Protein AF-A0A6G1C2A3-F1 (afdb_monomer)

InterPro domains:
  IPR027786 Nse4/EID family [PTHR16140] (6-161)

Foldseek 3Di:
DDDDDDDDDPDPDPPDVVVVVVVVVVVVLVVVLVVLVVVLVCLLVPPDDPDPDDDDDDDDPDDDPPDPVLCVDPPNPPVVVSVVSVVVSVVSDPPPVVVVVVVVVVVVVVVVVVVVVVVVVVVPQDPVNVVVVQLVVFWDDDDDPDPDTDGDVVVVCVVPPD

Structure (mmCIF, N/CA/C/O backbone):
data_AF-A0A6G1C2A3-F1
#
_entry.id   AF-A0A6G1C2A3-F1
#
loop_
_atom_site.group_PDB
_atom_site.id
_atom_site.type_symbol
_atom_site.label_atom_id
_atom_site.label_alt_id
_atom_site.label_comp_id
_atom_site.label_asym_id
_atom_site.label_entity_id
_atom_site.label_seq_id
_atom_site.pdbx_PDB_ins_code
_atom_site.Cartn_x
_atom_site.Cartn_y
_atom_site.Cartn_z
_atom_site.occupancy
_atom_site.B_iso_or_equiv
_atom_site.auth_seq_id
_atom_site.auth_comp_id
_atom_site.auth_asym_id
_atom_site.auth_atom_id
_atom_site.pdbx_PDB_model_num
ATOM 1 N N . MET A 1 1 ? 50.850 -36.718 -5.611 1.00 41.66 1 MET A N 1
ATOM 2 C CA . MET A 1 1 ? 50.172 -36.115 -4.447 1.00 41.66 1 MET A CA 1
ATOM 3 C C . MET A 1 1 ? 48.831 -35.595 -4.921 1.00 41.66 1 MET A C 1
ATOM 5 O O . MET A 1 1 ? 48.808 -34.709 -5.762 1.00 41.66 1 MET A O 1
ATOM 9 N N . ALA A 1 2 ? 47.754 -36.227 -4.465 1.00 38.22 2 ALA A N 1
ATOM 10 C CA . ALA A 1 2 ? 46.378 -35.817 -4.708 1.00 38.22 2 ALA A CA 1
ATOM 11 C C . ALA A 1 2 ? 45.884 -35.031 -3.486 1.00 38.22 2 ALA A C 1
ATOM 13 O O . ALA A 1 2 ? 46.186 -35.424 -2.361 1.00 38.22 2 ALA A O 1
ATOM 14 N N . ALA A 1 3 ? 45.133 -33.957 -3.708 1.00 41.34 3 ALA A N 1
ATOM 15 C CA . ALA A 1 3 ? 44.298 -33.337 -2.688 1.00 41.34 3 ALA A CA 1
ATOM 16 C C . ALA A 1 3 ? 42.921 -33.111 -3.316 1.00 41.34 3 ALA A C 1
ATOM 18 O O . ALA A 1 3 ? 42.775 -32.367 -4.286 1.00 41.34 3 ALA A O 1
ATOM 19 N N . THR A 1 4 ? 41.957 -33.869 -2.812 1.00 42.28 4 THR A N 1
ATOM 20 C CA . THR A 1 4 ? 40.556 -33.907 -3.212 1.00 42.28 4 THR A CA 1
ATOM 21 C C . THR A 1 4 ? 39.809 -32.702 -2.653 1.00 42.28 4 THR A C 1
ATOM 23 O O . THR A 1 4 ? 39.964 -32.348 -1.486 1.00 42.28 4 THR A O 1
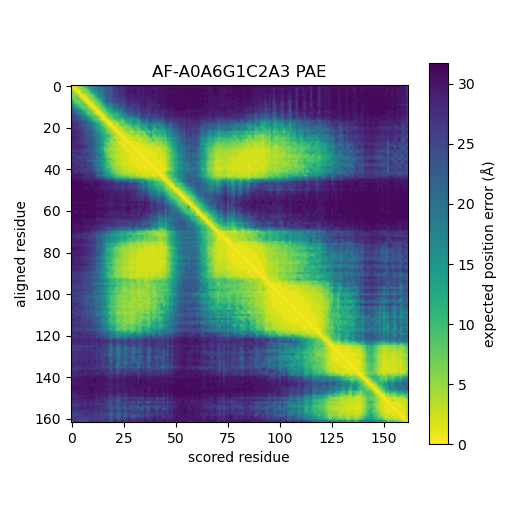ATOM 26 N N . ALA A 1 5 ? 38.992 -32.092 -3.506 1.00 45.31 5 ALA A N 1
ATOM 27 C CA . ALA A 1 5 ? 37.950 -31.158 -3.124 1.00 45.31 5 ALA A CA 1
ATOM 28 C C . ALA A 1 5 ? 36.746 -31.944 -2.593 1.00 45.31 5 ALA A C 1
ATOM 30 O O . ALA A 1 5 ? 36.272 -32.850 -3.274 1.00 45.31 5 ALA A O 1
ATOM 31 N N . GLU A 1 6 ? 36.233 -31.565 -1.426 1.00 38.00 6 GLU A N 1
ATOM 32 C CA . GLU A 1 6 ? 34.882 -31.920 -0.997 1.00 38.00 6 GLU A CA 1
ATOM 33 C C . GLU A 1 6 ? 34.180 -30.648 -0.521 1.00 38.00 6 GLU A C 1
ATOM 35 O O . GLU A 1 6 ? 34.480 -30.085 0.530 1.00 38.00 6 GLU A O 1
ATOM 40 N N . THR A 1 7 ? 33.253 -30.177 -1.348 1.00 44.06 7 THR A N 1
ATOM 41 C CA . THR A 1 7 ? 32.232 -29.197 -0.994 1.00 44.06 7 THR A CA 1
ATOM 42 C C . THR A 1 7 ? 30.908 -29.747 -1.493 1.00 44.06 7 THR A C 1
ATOM 44 O O . THR A 1 7 ? 30.589 -29.564 -2.660 1.00 44.06 7 THR A O 1
ATOM 47 N N . GLU A 1 8 ? 30.129 -30.404 -0.639 1.00 42.06 8 GLU A N 1
ATOM 48 C CA . GLU A 1 8 ? 28.675 -30.398 -0.800 1.00 42.06 8 GLU A CA 1
ATOM 49 C C . GLU A 1 8 ? 27.986 -30.810 0.500 1.00 42.06 8 GLU A C 1
ATOM 51 O O . GLU A 1 8 ? 28.065 -31.941 0.964 1.00 42.06 8 GLU A O 1
ATOM 56 N N . GLY A 1 9 ? 27.316 -29.836 1.101 1.00 35.44 9 GLY A N 1
ATOM 57 C CA . GLY A 1 9 ? 26.438 -30.002 2.247 1.00 35.44 9 GLY A CA 1
ATOM 58 C C . GLY A 1 9 ? 25.376 -28.917 2.180 1.00 35.44 9 GLY A C 1
ATOM 59 O O . GLY A 1 9 ? 25.264 -28.092 3.082 1.00 35.44 9 GLY A O 1
ATOM 60 N N . ARG A 1 10 ? 24.659 -28.848 1.053 1.00 42.72 10 ARG A N 1
ATOM 61 C CA . ARG A 1 10 ? 23.483 -27.992 0.902 1.00 42.72 10 ARG A CA 1
ATOM 62 C C . ARG A 1 10 ? 22.332 -28.678 1.631 1.00 42.72 10 ARG A C 1
ATOM 64 O O . ARG A 1 10 ? 21.649 -29.523 1.066 1.00 42.72 10 ARG A O 1
ATOM 71 N N . GLY A 1 11 ? 22.183 -28.351 2.912 1.00 43.03 11 GLY A N 1
ATOM 72 C CA . GLY A 1 11 ? 20.991 -28.689 3.677 1.00 43.03 11 GLY A CA 1
ATOM 73 C C . GLY A 1 11 ? 19.778 -28.036 3.023 1.00 43.03 11 GLY A C 1
ATOM 74 O O . GLY A 1 11 ? 19.684 -26.812 2.963 1.00 43.03 11 GLY A O 1
ATOM 75 N N . ASP A 1 12 ? 18.887 -28.866 2.496 1.00 52.75 12 ASP A N 1
ATOM 76 C CA . ASP A 1 12 ? 17.529 -28.490 2.131 1.00 52.75 12 ASP A CA 1
ATOM 77 C C . ASP A 1 12 ? 16.775 -28.262 3.451 1.00 52.75 12 ASP A C 1
ATOM 79 O O . ASP A 1 12 ? 16.334 -29.205 4.111 1.00 52.75 12 ASP A O 1
ATOM 83 N N . GLU A 1 13 ? 16.744 -27.015 3.925 1.00 54.22 13 GLU A N 1
ATOM 84 C CA . GLU A 1 13 ? 15.910 -26.649 5.067 1.00 54.22 13 GLU A CA 1
ATOM 85 C C . GLU A 1 13 ? 14.457 -26.523 4.573 1.00 54.22 13 GLU A C 1
ATOM 87 O O . GLU A 1 13 ? 14.187 -25.735 3.659 1.00 54.22 13 GLU A O 1
ATOM 92 N N . PRO A 1 14 ? 13.499 -27.287 5.128 1.00 50.56 14 PRO A N 1
ATOM 93 C CA . PRO A 1 14 ? 12.109 -27.187 4.718 1.00 50.56 14 PRO A CA 1
ATOM 94 C C . PRO A 1 14 ? 11.538 -25.838 5.167 1.00 50.56 14 PRO A C 1
ATOM 96 O O . PRO A 1 14 ? 11.314 -25.604 6.356 1.00 50.56 14 PRO A O 1
ATOM 99 N N . VAL A 1 15 ? 11.262 -24.958 4.199 1.00 58.72 15 VAL A N 1
ATOM 100 C CA . VAL A 1 15 ? 10.526 -23.705 4.415 1.00 58.72 15 VAL A CA 1
ATOM 101 C C . VAL A 1 15 ? 9.208 -24.036 5.117 1.00 58.72 15 VAL A C 1
ATOM 103 O O . VAL A 1 15 ? 8.350 -24.754 4.602 1.00 58.72 15 VAL A O 1
ATOM 106 N N . THR A 1 16 ? 9.091 -23.555 6.347 1.00 56.44 16 THR A N 1
ATOM 107 C CA . THR A 1 16 ? 8.104 -23.996 7.327 1.00 56.44 16 THR A CA 1
ATOM 108 C C . THR A 1 16 ? 6.696 -23.517 6.927 1.00 56.44 16 THR A C 1
ATOM 110 O O . THR A 1 16 ? 6.484 -22.310 6.793 1.00 56.44 16 THR A O 1
ATOM 113 N N . PRO A 1 17 ? 5.683 -24.399 6.796 1.00 58.12 17 PRO A N 1
ATOM 114 C CA . PRO A 1 17 ? 4.315 -24.012 6.413 1.00 58.12 17 PRO A CA 1
ATOM 115 C C . PRO A 1 17 ? 3.577 -23.163 7.468 1.00 58.12 17 PRO A C 1
ATOM 117 O O . PRO A 1 17 ? 2.536 -22.576 7.178 1.00 58.12 17 PRO A O 1
ATOM 120 N N . ALA A 1 18 ? 4.120 -23.058 8.684 1.00 56.72 18 ALA A N 1
ATOM 121 C CA . ALA A 1 18 ? 3.524 -22.305 9.786 1.00 56.72 18 ALA A CA 1
ATOM 122 C C . ALA A 1 18 ? 3.491 -20.783 9.541 1.00 56.72 18 ALA A C 1
ATOM 124 O O . ALA A 1 18 ? 2.509 -20.133 9.892 1.00 56.72 18 ALA A O 1
ATOM 125 N N . ALA A 1 19 ? 4.513 -20.215 8.890 1.00 57.47 19 ALA A N 1
ATOM 126 C CA . ALA A 1 19 ? 4.590 -18.769 8.654 1.00 57.47 19 ALA A CA 1
ATOM 127 C C . ALA A 1 19 ? 3.544 -18.276 7.635 1.00 57.47 19 ALA A C 1
ATOM 129 O O . ALA A 1 19 ? 3.002 -17.180 7.763 1.00 57.47 19 ALA A O 1
ATOM 130 N N . ALA A 1 20 ? 3.221 -19.101 6.634 1.00 57.22 20 ALA A N 1
ATOM 131 C CA . ALA A 1 20 ? 2.197 -18.776 5.643 1.00 57.22 20 ALA A CA 1
ATOM 132 C C . ALA A 1 20 ? 0.778 -18.822 6.239 1.00 57.22 20 ALA A C 1
ATOM 134 O O . ALA A 1 20 ? -0.060 -17.982 5.905 1.00 57.22 20 ALA A O 1
ATOM 135 N N . ALA A 1 21 ? 0.520 -19.770 7.148 1.00 64.25 21 ALA A N 1
ATOM 136 C CA . ALA A 1 21 ? -0.752 -19.869 7.859 1.00 64.25 21 ALA A CA 1
ATOM 137 C C . ALA A 1 21 ? -0.987 -18.651 8.773 1.00 64.25 21 ALA A C 1
ATOM 139 O O . ALA A 1 21 ? -2.056 -18.044 8.708 1.00 64.25 21 ALA A O 1
ATOM 140 N N . ASP A 1 22 ? 0.031 -18.237 9.532 1.00 68.81 22 ASP A N 1
ATOM 141 C CA . ASP A 1 22 ? -0.033 -17.101 10.465 1.00 68.81 22 ASP A CA 1
ATOM 142 C C . ASP A 1 22 ? -0.346 -15.765 9.759 1.00 68.81 22 ASP A C 1
ATOM 144 O O . ASP A 1 22 ? -1.246 -15.022 10.158 1.00 68.81 22 ASP A O 1
ATOM 148 N N . LEU A 1 23 ? 0.303 -15.503 8.617 1.00 67.94 23 LEU A N 1
ATOM 149 C CA . LEU A 1 23 ? 0.043 -14.305 7.807 1.00 67.94 23 LEU A CA 1
ATOM 150 C C . LEU A 1 23 ? -1.371 -14.284 7.206 1.00 67.94 23 LEU A C 1
ATOM 152 O O . LEU A 1 23 ? -2.006 -13.226 7.147 1.00 67.94 23 LEU A O 1
ATOM 156 N N . SER A 1 24 ? -1.878 -15.438 6.758 1.00 70.25 24 SER A N 1
ATOM 157 C CA . SER A 1 24 ? -3.236 -15.538 6.207 1.00 70.25 24 SER A CA 1
ATOM 158 C C . SER A 1 24 ? -4.299 -15.277 7.277 1.00 70.25 24 SER A C 1
ATOM 160 O O . SER A 1 24 ? -5.200 -14.462 7.062 1.00 70.25 24 SER A O 1
ATOM 162 N N . GLN A 1 25 ? -4.117 -15.854 8.466 1.00 77.12 25 GLN A N 1
ATOM 163 C CA . GLN A 1 25 ? -5.030 -15.716 9.593 1.00 77.12 25 GLN A CA 1
ATOM 164 C C . GLN A 1 25 ? -5.072 -14.270 10.106 1.00 77.12 25 GLN A C 1
ATOM 166 O O . GLN A 1 25 ? -6.152 -13.700 10.252 1.00 77.12 25 GLN A O 1
ATOM 171 N N . ALA A 1 26 ? -3.911 -13.617 10.240 1.00 78.38 26 ALA A N 1
ATOM 172 C CA . ALA A 1 26 ? -3.832 -12.199 10.597 1.00 78.38 26 ALA A CA 1
ATOM 173 C C . ALA A 1 26 ? -4.547 -11.291 9.575 1.00 78.38 26 ALA A C 1
ATOM 175 O O . ALA A 1 26 ? -5.155 -10.274 9.931 1.00 78.38 26 ALA A O 1
ATOM 176 N N . SER A 1 27 ? -4.501 -11.651 8.288 1.00 78.69 27 SER A N 1
ATOM 177 C CA . SER A 1 27 ? -5.193 -10.905 7.234 1.00 78.69 27 SER A CA 1
ATOM 178 C C . SER A 1 27 ? -6.719 -11.061 7.305 1.00 78.69 27 SER A C 1
ATOM 180 O O . SER A 1 27 ? -7.447 -10.078 7.110 1.00 78.69 27 SER A O 1
ATOM 182 N N . ASP A 1 28 ? -7.205 -12.256 7.645 1.00 85.12 28 ASP A N 1
ATOM 183 C CA . ASP A 1 28 ? -8.629 -12.546 7.812 1.00 85.12 28 ASP A CA 1
ATOM 184 C C . ASP A 1 28 ? -9.191 -11.905 9.085 1.00 85.12 28 ASP A C 1
ATOM 186 O O . ASP A 1 28 ? -10.245 -11.260 9.031 1.00 85.12 28 ASP A O 1
ATOM 190 N N . ASP A 1 29 ? -8.441 -11.938 10.187 1.00 86.69 29 ASP A N 1
ATOM 191 C CA . ASP A 1 29 ? -8.779 -11.235 11.429 1.00 86.69 29 ASP A CA 1
ATOM 192 C C . ASP A 1 29 ? -8.913 -9.727 11.192 1.00 86.69 29 ASP A C 1
ATOM 194 O O . ASP A 1 29 ? -9.864 -9.084 11.650 1.00 86.69 29 ASP A O 1
ATOM 198 N N . ARG A 1 30 ? -8.020 -9.149 10.381 1.00 87.56 30 ARG A N 1
ATOM 199 C CA . ARG A 1 30 ? -8.076 -7.730 10.007 1.00 87.56 30 ARG A CA 1
ATOM 200 C C . ARG A 1 30 ? -9.300 -7.399 9.154 1.00 87.56 30 ARG A C 1
ATOM 202 O O . ARG A 1 30 ? -9.934 -6.356 9.350 1.00 87.56 30 ARG A O 1
ATOM 209 N N . ARG A 1 31 ? -9.648 -8.268 8.201 1.00 89.88 31 ARG A N 1
ATOM 210 C CA . ARG A 1 31 ? -10.852 -8.117 7.365 1.00 89.88 31 ARG A CA 1
ATOM 211 C C . ARG A 1 31 ? -12.119 -8.189 8.211 1.00 89.88 31 ARG A C 1
ATOM 213 O O . ARG A 1 31 ? -12.994 -7.332 8.057 1.00 89.88 31 ARG A O 1
ATOM 220 N N . LEU A 1 32 ? -12.181 -9.148 9.130 1.00 92.12 32 LEU A N 1
ATOM 221 C CA . LEU A 1 32 ? -13.279 -9.313 10.079 1.00 92.12 32 LEU A CA 1
ATOM 222 C C . LEU A 1 32 ? -13.400 -8.109 11.020 1.00 92.12 32 LEU A C 1
ATOM 224 O O . LEU A 1 32 ? -14.498 -7.601 11.258 1.00 92.12 32 LEU A O 1
ATOM 228 N N . LEU A 1 33 ? -12.279 -7.599 11.528 1.00 92.12 33 LEU A N 1
ATOM 229 C CA . LEU A 1 33 ? -12.272 -6.411 12.375 1.00 92.12 33 LEU A CA 1
ATOM 230 C C . LEU A 1 33 ? -12.829 -5.198 11.618 1.00 92.12 33 LEU A C 1
ATOM 232 O O . LEU A 1 33 ? -13.705 -4.486 12.118 1.00 92.12 33 LEU A O 1
ATOM 236 N N . ARG A 1 34 ? -12.406 -5.009 10.362 1.00 92.00 34 ARG A N 1
ATOM 237 C CA . ARG A 1 34 ? -12.917 -3.942 9.491 1.00 92.00 34 ARG A CA 1
ATOM 238 C C . ARG A 1 34 ? -14.415 -4.084 9.216 1.00 92.00 34 ARG A C 1
ATOM 240 O O . ARG A 1 34 ? -15.124 -3.077 9.253 1.00 92.00 34 ARG A O 1
ATOM 247 N N . SER A 1 35 ? -14.921 -5.292 8.964 1.00 94.69 35 SER A N 1
ATOM 248 C CA . SER A 1 35 ? -16.359 -5.496 8.740 1.00 94.69 35 SER A CA 1
ATOM 249 C C . SER A 1 35 ? -17.181 -5.167 9.989 1.00 94.69 35 SER A C 1
ATOM 251 O O . SER A 1 35 ? -18.235 -4.537 9.875 1.00 94.69 35 SER A O 1
ATOM 253 N N . ARG A 1 36 ? -16.679 -5.504 11.185 1.00 94.69 36 ARG A N 1
ATOM 254 C CA . ARG A 1 36 ? -17.324 -5.144 12.459 1.00 94.69 36 ARG A CA 1
ATOM 255 C C . ARG A 1 36 ? -17.359 -3.631 12.680 1.00 94.69 36 ARG A C 1
ATOM 257 O O . ARG A 1 36 ? -18.421 -3.100 13.005 1.00 94.69 36 ARG A O 1
ATOM 264 N N . TYR A 1 37 ? -16.263 -2.920 12.408 1.00 94.44 37 TYR A N 1
ATOM 265 C CA . TYR A 1 37 ? -16.248 -1.451 12.454 1.00 94.44 37 TYR A CA 1
ATOM 266 C C . TYR A 1 37 ? -17.274 -0.823 11.504 1.00 94.44 37 TYR A C 1
ATOM 268 O O . TYR A 1 37 ? -17.992 0.102 11.885 1.00 94.4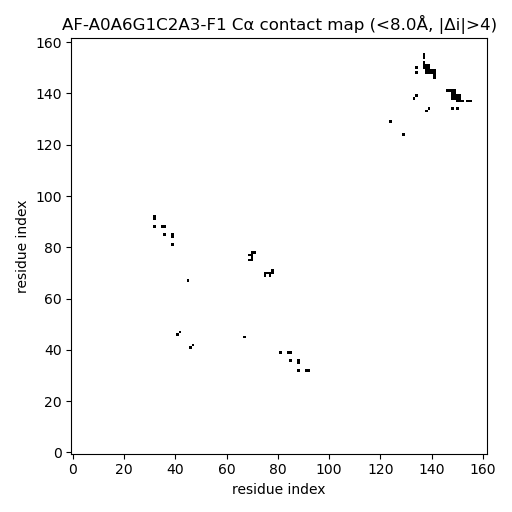4 37 TYR A O 1
ATOM 276 N N . LEU A 1 38 ? -17.389 -1.333 10.275 1.00 93.62 38 LEU A N 1
ATOM 277 C CA . LEU A 1 38 ? -18.367 -0.835 9.302 1.00 93.62 38 LEU A CA 1
ATOM 278 C C . LEU A 1 38 ? -19.818 -1.106 9.733 1.00 93.62 38 LEU A C 1
ATOM 280 O O . LEU A 1 38 ? -20.695 -0.272 9.490 1.00 93.62 38 LEU A O 1
ATOM 284 N N . ALA A 1 39 ? -20.075 -2.228 10.407 1.00 92.81 39 ALA A N 1
ATOM 285 C CA . ALA A 1 39 ? -21.385 -2.522 10.980 1.00 92.81 39 ALA A CA 1
ATOM 286 C C . ALA A 1 39 ? -21.746 -1.537 12.106 1.00 92.81 39 ALA A C 1
ATOM 288 O O . ALA A 1 39 ? -22.839 -0.968 12.087 1.00 92.81 39 ALA A O 1
ATOM 289 N N . VAL A 1 40 ? -20.817 -1.263 13.033 1.00 93.31 40 VAL A N 1
ATOM 290 C CA . VAL A 1 40 ? -21.006 -0.246 14.088 1.00 93.31 40 VAL A CA 1
ATOM 291 C C . VAL A 1 40 ? -21.230 1.137 13.473 1.00 93.31 40 VAL A C 1
ATOM 293 O O . VAL A 1 40 ? -22.199 1.815 13.812 1.00 93.31 40 VAL A O 1
ATOM 296 N N . LYS A 1 41 ? -20.422 1.520 12.477 1.00 92.19 41 LYS A N 1
ATOM 297 C CA . LYS A 1 41 ? -20.602 2.769 11.718 1.00 92.19 41 LYS A CA 1
ATOM 298 C C . LYS A 1 41 ? -21.999 2.875 11.095 1.00 92.19 41 LYS A C 1
ATOM 300 O O . LYS A 1 41 ? -22.595 3.950 11.090 1.00 92.19 41 LYS A O 1
ATOM 305 N N . SER A 1 42 ? -22.542 1.768 10.592 1.00 89.81 42 SER A N 1
ATOM 306 C CA . SER A 1 42 ? -23.882 1.740 9.993 1.00 89.81 42 SER A CA 1
ATOM 307 C C . SER A 1 42 ? -24.991 1.970 11.026 1.00 89.81 42 SER A C 1
ATOM 309 O O . SER A 1 42 ? -25.972 2.643 10.708 1.00 89.81 42 SER A O 1
ATOM 311 N N . ARG A 1 43 ? -24.812 1.490 12.269 1.00 84.88 43 ARG A N 1
ATOM 312 C CA . ARG A 1 43 ? -25.732 1.757 13.393 1.00 84.88 43 ARG A CA 1
ATOM 313 C C . ARG A 1 43 ? -25.773 3.241 13.765 1.00 84.88 43 ARG A C 1
ATOM 315 O O . ARG A 1 43 ? -26.844 3.755 14.065 1.00 84.88 43 ARG A O 1
ATOM 322 N N . ILE A 1 44 ? -24.631 3.925 13.687 1.00 86.44 44 ILE A N 1
ATOM 323 C CA . ILE A 1 44 ? -24.515 5.368 13.955 1.00 86.44 44 ILE A CA 1
ATOM 324 C C . ILE A 1 44 ? -25.135 6.187 12.815 1.00 86.44 44 ILE A C 1
ATOM 326 O O . ILE A 1 44 ? -25.863 7.144 13.051 1.00 86.44 44 ILE A O 1
ATOM 330 N N . SER A 1 45 ? -24.889 5.793 11.562 1.00 82.00 45 SER A N 1
ATOM 331 C CA . SER A 1 45 ? -25.332 6.554 10.385 1.00 82.00 45 SER A CA 1
ATOM 332 C C . SER A 1 45 ? -26.841 6.457 10.099 1.00 82.00 45 SER A C 1
ATOM 334 O O . SER A 1 45 ? -27.307 7.060 9.131 1.00 82.00 45 SER A O 1
ATOM 336 N N . GLY A 1 46 ? -27.611 5.697 10.886 1.00 63.81 46 GLY A N 1
ATOM 337 C CA . GLY A 1 46 ? -29.071 5.643 10.778 1.00 63.81 46 GLY A CA 1
ATOM 338 C C . GLY A 1 46 ? -29.608 5.065 9.463 1.00 63.81 46 GLY A C 1
ATOM 339 O O . GLY A 1 46 ? -30.778 5.278 9.151 1.00 63.81 46 GLY A O 1
ATOM 340 N N . LYS A 1 47 ? -28.800 4.328 8.681 1.00 53.59 47 LYS A N 1
ATOM 341 C CA . LYS A 1 47 ? -29.294 3.573 7.514 1.00 53.59 47 LYS A CA 1
ATOM 342 C C . LYS A 1 47 ? -30.012 2.305 7.982 1.00 53.59 47 LYS A C 1
ATOM 344 O O . LYS A 1 47 ? -29.537 1.189 7.789 1.00 53.59 47 LYS A O 1
ATOM 349 N N . GLY A 1 48 ? -31.164 2.497 8.617 1.00 49.12 48 GLY A N 1
ATOM 350 C CA . GLY A 1 48 ? -32.168 1.456 8.762 1.00 49.12 48 GLY A CA 1
ATOM 351 C C . GLY A 1 48 ? -32.670 1.075 7.374 1.00 49.12 48 GLY A C 1
ATOM 352 O O . GLY A 1 48 ? -33.070 1.930 6.585 1.00 49.12 48 GLY A O 1
ATOM 353 N N . LYS A 1 49 ? -32.587 -0.213 7.057 1.00 42.56 49 LYS A N 1
ATOM 354 C CA . LYS A 1 49 ? -33.261 -0.830 5.919 1.00 42.56 49 LYS A CA 1
ATOM 355 C C . LYS A 1 49 ? -34.749 -0.494 6.067 1.00 42.56 49 LYS A C 1
ATOM 357 O O . LYS A 1 49 ? -35.368 -0.942 7.024 1.00 42.56 49 LYS A O 1
ATOM 362 N N . GLY A 1 50 ? -35.281 0.362 5.194 1.00 43.16 50 GLY A N 1
ATOM 363 C CA . GLY A 1 50 ? -36.716 0.609 5.121 1.00 43.16 50 GLY A CA 1
ATOM 364 C C . GLY A 1 50 ? -37.391 -0.701 4.749 1.00 43.16 50 GLY A C 1
ATOM 365 O O . GLY A 1 50 ? -37.261 -1.150 3.612 1.00 43.16 50 GLY A O 1
ATOM 366 N N . ASP A 1 51 ? -38.020 -1.345 5.726 1.00 39.25 51 ASP A N 1
ATOM 367 C CA . ASP A 1 51 ? -38.854 -2.508 5.483 1.00 39.25 51 ASP A CA 1
ATOM 368 C C . ASP A 1 51 ? -40.121 -2.029 4.769 1.00 39.25 51 ASP A C 1
ATOM 370 O O . ASP A 1 51 ? -40.893 -1.217 5.285 1.00 39.25 51 ASP A O 1
ATOM 374 N N . GLY A 1 52 ? -40.265 -2.446 3.514 1.00 46.56 52 GLY A N 1
ATOM 375 C CA . GLY A 1 52 ? -41.409 -2.142 2.671 1.00 46.56 52 GLY A CA 1
ATOM 376 C C . GLY A 1 52 ? -42.607 -2.979 3.097 1.00 46.56 52 GLY A C 1
ATOM 377 O O . GLY A 1 52 ? -42.895 -3.995 2.478 1.00 46.56 52 GLY A O 1
ATOM 378 N N . GLY A 1 53 ? -43.310 -2.541 4.138 1.00 37.38 53 GLY A N 1
ATOM 379 C CA . GLY A 1 53 ? -44.602 -3.086 4.546 1.00 37.38 53 GLY A CA 1
ATOM 380 C C . GLY A 1 53 ? -45.726 -2.116 4.198 1.00 37.38 53 GLY A C 1
ATOM 381 O O . GLY A 1 53 ? -46.061 -1.237 4.987 1.00 37.38 53 GLY A O 1
ATOM 382 N N . GLY A 1 54 ? -46.306 -2.256 3.004 1.00 43.91 54 GLY A N 1
ATOM 383 C CA . GLY A 1 54 ? -47.544 -1.571 2.638 1.00 43.91 54 GLY A CA 1
ATOM 384 C C . GLY A 1 54 ? -48.705 -2.074 3.496 1.00 43.91 54 GLY A C 1
ATOM 385 O O . GLY A 1 54 ? -49.218 -3.163 3.268 1.00 43.91 54 GLY A O 1
ATOM 386 N N . GLY A 1 55 ? -49.122 -1.274 4.474 1.00 38.03 55 GLY A N 1
ATOM 387 C CA . GLY A 1 55 ? -50.303 -1.515 5.297 1.00 38.03 55 GLY A CA 1
ATOM 388 C C . GLY A 1 55 ? -50.870 -0.183 5.768 1.00 38.03 55 GLY A C 1
ATOM 389 O O . GLY A 1 55 ? -50.284 0.496 6.605 1.00 38.03 55 GLY A O 1
ATOM 390 N N . VAL A 1 56 ? -51.985 0.230 5.169 1.00 53.19 56 VAL A N 1
ATOM 391 C CA . VAL A 1 56 ? -52.697 1.471 5.491 1.00 53.19 56 VAL A CA 1
ATOM 392 C C . VAL A 1 56 ? -53.329 1.342 6.877 1.00 53.19 56 VAL A C 1
ATOM 394 O O . VAL A 1 56 ? -54.262 0.563 7.027 1.00 53.19 56 VAL A O 1
ATOM 397 N N . CYS A 1 57 ? -52.893 2.147 7.852 1.00 43.34 57 CYS A N 1
ATOM 398 C CA . CYS A 1 57 ? -53.627 2.372 9.101 1.00 43.34 57 CYS A CA 1
ATOM 399 C C . CYS A 1 57 ? -53.577 3.854 9.524 1.00 43.34 57 CYS A C 1
ATOM 401 O O . CYS A 1 57 ? -52.548 4.519 9.445 1.00 43.34 57 CYS A O 1
ATOM 403 N N . LEU A 1 58 ? -54.750 4.344 9.924 1.00 41.06 58 LEU A N 1
ATOM 404 C CA . LEU A 1 58 ? -55.167 5.715 10.234 1.00 41.06 58 LEU A CA 1
ATOM 405 C C . LEU A 1 58 ? -54.213 6.590 11.078 1.00 41.06 58 LEU A C 1
ATOM 407 O O . LEU A 1 58 ? -53.540 6.132 11.996 1.00 41.06 58 LEU A O 1
ATOM 411 N N . ARG A 1 59 ? -54.270 7.906 10.803 1.00 49.44 59 ARG A N 1
ATOM 412 C CA . ARG A 1 59 ? -53.609 8.999 11.542 1.00 49.44 59 ARG A CA 1
ATOM 413 C C . ARG A 1 59 ? -53.859 8.932 13.057 1.00 49.44 59 ARG A C 1
ATOM 415 O O . ARG A 1 59 ? -55.002 9.035 13.494 1.00 49.44 59 ARG A O 1
ATOM 422 N N . ARG A 1 60 ? -52.774 9.001 13.835 1.00 44.31 60 ARG A N 1
ATOM 423 C CA . ARG A 1 60 ? -52.718 9.703 15.126 1.00 44.31 60 ARG A CA 1
ATOM 424 C C . ARG A 1 60 ? -51.553 10.699 15.053 1.00 44.31 60 ARG A C 1
ATOM 426 O O . ARG A 1 60 ? -50.447 10.333 14.672 1.00 44.31 60 ARG A O 1
ATOM 433 N N . VAL A 1 61 ? -51.837 11.976 15.305 1.00 50.16 61 VAL A N 1
ATOM 434 C CA . VAL A 1 61 ? -50.828 13.039 15.415 1.00 50.16 61 VAL A CA 1
ATOM 435 C C . VAL A 1 61 ? -50.252 12.946 16.825 1.00 50.16 61 VAL A C 1
ATOM 437 O O . VAL A 1 61 ? -51.007 13.088 17.781 1.00 50.16 61 VAL A O 1
ATOM 440 N N . GLY A 1 62 ? -48.953 12.669 16.934 1.00 49.25 62 GLY A N 1
ATOM 441 C CA . GLY A 1 62 ? -48.234 12.572 18.208 1.00 49.25 62 GLY A CA 1
ATOM 442 C C . GLY A 1 62 ? -47.593 11.205 18.430 1.00 49.25 62 GLY A C 1
ATOM 443 O O . GLY A 1 62 ? -48.133 10.418 19.191 1.00 49.25 62 GLY A O 1
ATOM 444 N N . ASP A 1 63 ? -46.522 10.918 17.685 1.00 44.88 63 ASP A N 1
ATOM 445 C CA . ASP A 1 63 ? -45.297 10.235 18.148 1.00 44.88 63 ASP A CA 1
ATOM 446 C C . ASP A 1 63 ? -44.385 10.027 16.933 1.00 44.88 63 ASP A C 1
ATOM 448 O O . ASP A 1 63 ? -44.634 9.197 16.054 1.00 44.88 63 ASP A O 1
ATOM 452 N N . ARG A 1 64 ? -43.370 10.874 16.799 1.00 47.62 64 ARG A N 1
ATOM 453 C CA . ARG A 1 64 ? -42.231 10.616 15.908 1.00 47.62 64 ARG A CA 1
ATOM 454 C C . ARG A 1 64 ? -41.015 11.330 16.479 1.00 47.62 64 ARG A C 1
ATOM 456 O O . ARG A 1 64 ? -40.392 12.144 15.800 1.00 47.62 64 ARG A O 1
ATOM 463 N N . ALA A 1 65 ? -40.741 11.058 17.749 1.00 53.59 65 ALA A N 1
ATOM 464 C CA . ALA A 1 65 ? -39.506 11.447 18.417 1.00 53.59 65 ALA A CA 1
ATOM 465 C C . ALA A 1 6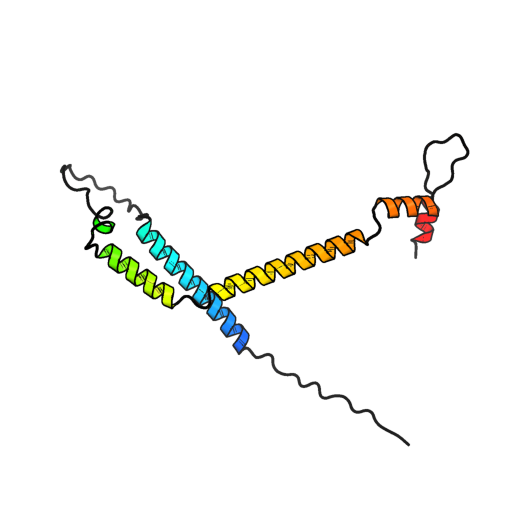5 ? -38.634 10.215 18.717 1.00 53.59 65 ALA A C 1
ATOM 467 O O . ALA A 1 65 ? -37.700 10.297 19.495 1.00 53.59 65 ALA A O 1
ATOM 468 N N . ASP A 1 66 ? -38.900 9.066 18.100 1.00 52.59 66 ASP A N 1
ATOM 469 C CA . ASP A 1 66 ? -38.332 7.807 18.575 1.00 52.59 66 ASP A CA 1
ATOM 470 C C . ASP A 1 66 ? -37.184 7.332 17.670 1.00 52.59 66 ASP A C 1
ATOM 472 O O . ASP A 1 66 ? -37.307 7.290 16.446 1.00 52.59 66 ASP A O 1
ATOM 476 N N . ASP A 1 67 ? -36.047 7.020 18.299 1.00 55.25 67 ASP A N 1
ATOM 477 C CA . ASP A 1 67 ? -34.773 6.449 17.810 1.00 55.25 67 ASP A CA 1
ATOM 478 C C . ASP A 1 67 ? -33.601 7.368 17.438 1.00 55.25 67 ASP A C 1
ATOM 480 O O . ASP A 1 67 ? -32.448 6.932 17.592 1.00 55.25 67 ASP A O 1
ATOM 484 N N . LYS A 1 68 ? -33.822 8.584 16.919 1.00 53.28 68 LYS A N 1
ATOM 485 C CA . LYS A 1 68 ? -32.702 9.494 16.575 1.00 53.28 68 LYS A CA 1
ATOM 486 C C . LYS A 1 68 ? -32.279 10.391 17.732 1.00 53.28 68 LYS A C 1
ATOM 488 O O . LYS A 1 68 ? -31.085 10.646 17.862 1.00 53.28 68 LYS A O 1
ATOM 493 N N . ASP A 1 69 ? -33.231 10.824 18.551 1.00 55.47 69 ASP A N 1
ATOM 494 C CA . ASP A 1 69 ? -32.980 11.732 19.676 1.00 55.47 69 ASP A CA 1
ATOM 495 C C . ASP A 1 69 ? -32.494 10.981 20.927 1.00 55.47 69 ASP A C 1
ATOM 497 O O . ASP A 1 69 ? -31.676 11.486 21.688 1.00 55.47 69 ASP A O 1
ATOM 501 N N . ASP A 1 70 ? -32.861 9.699 21.057 1.00 71.31 70 ASP A N 1
ATOM 502 C CA . ASP A 1 70 ? -32.372 8.819 22.127 1.00 71.31 70 ASP A CA 1
ATOM 503 C C . ASP A 1 70 ? -30.846 8.630 22.100 1.00 71.31 70 ASP A C 1
ATOM 505 O O . ASP A 1 70 ? -30.257 8.301 23.114 1.00 71.31 70 ASP A O 1
ATOM 509 N N . MET A 1 71 ? -30.159 8.856 20.971 1.00 77.81 71 MET A N 1
ATOM 510 C CA . MET A 1 71 ? -28.687 8.803 20.929 1.00 77.81 71 MET A CA 1
ATOM 511 C C . MET A 1 71 ? -28.023 10.017 21.597 1.00 77.81 71 MET A C 1
ATOM 513 O O . MET A 1 71 ? -26.888 9.914 22.054 1.00 77.81 71 MET A O 1
ATOM 517 N N . ALA A 1 72 ? -28.695 11.170 21.584 1.00 80.50 72 ALA A N 1
ATOM 518 C CA . ALA A 1 72 ? -28.158 12.434 22.081 1.00 80.50 72 ALA A CA 1
ATOM 519 C C . ALA A 1 72 ? -28.472 12.668 23.568 1.00 80.50 72 ALA A C 1
ATOM 521 O O . ALA A 1 72 ? -27.966 13.628 24.146 1.00 80.50 72 ALA A O 1
ATOM 522 N N . SER A 1 73 ? -29.292 11.808 24.181 1.00 83.38 73 SER A N 1
ATOM 523 C CA . SER A 1 73 ? -29.613 11.878 25.604 1.00 83.38 73 SER A CA 1
ATOM 524 C C . SER A 1 73 ? -28.405 11.494 26.469 1.00 83.38 73 SER A C 1
ATOM 526 O O . SER A 1 73 ? -27.603 10.630 26.107 1.00 83.38 73 SER A O 1
ATOM 528 N N . GLU A 1 74 ? -28.273 12.129 27.635 1.00 82.94 74 GLU A N 1
ATOM 529 C CA . GLU A 1 74 ? -27.176 11.849 28.577 1.00 82.94 74 GLU A CA 1
ATOM 530 C C . GLU A 1 74 ? -27.222 10.403 29.099 1.00 82.94 74 GLU A C 1
ATOM 532 O O . GLU A 1 74 ? -26.185 9.762 29.266 1.00 82.94 74 GLU A O 1
ATOM 537 N N . ASP A 1 75 ? -28.430 9.856 29.251 1.00 87.19 75 ASP A N 1
ATOM 538 C CA . ASP A 1 75 ? -28.675 8.487 29.712 1.00 87.19 75 ASP A CA 1
ATOM 539 C C . ASP A 1 75 ? -28.847 7.483 28.559 1.00 87.19 75 ASP A C 1
ATOM 541 O O . ASP A 1 75 ? -29.375 6.382 28.749 1.00 87.19 75 ASP A O 1
ATOM 545 N N . SER A 1 76 ? -28.393 7.836 27.350 1.00 89.44 76 SER A N 1
ATOM 546 C CA . SER A 1 76 ? -28.574 7.018 26.154 1.00 89.44 76 SER A CA 1
ATOM 547 C C . SER A 1 76 ? -27.951 5.630 26.306 1.00 89.44 76 SER A C 1
ATOM 549 O O . SER A 1 76 ? -26.738 5.414 26.173 1.00 89.44 76 SER A O 1
ATOM 551 N N . VAL A 1 77 ? -28.811 4.632 26.503 1.00 88.62 77 VAL A N 1
ATOM 552 C CA . VAL A 1 77 ? -28.414 3.219 26.536 1.00 88.62 77 VAL A CA 1
ATOM 553 C C . VAL A 1 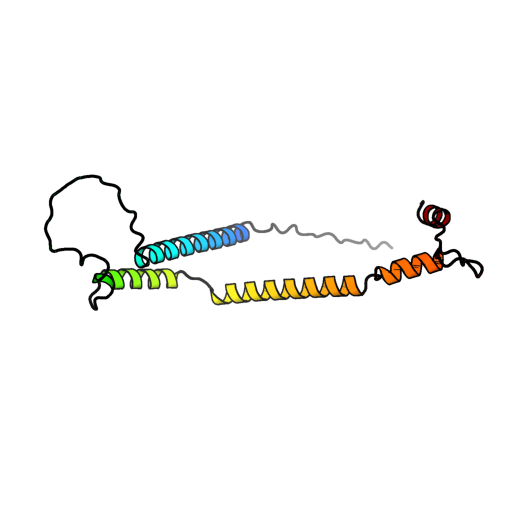77 ? -27.790 2.817 25.197 1.00 88.62 77 VAL A C 1
ATOM 555 O O . VAL A 1 77 ? -26.821 2.052 25.154 1.00 88.62 77 VAL A O 1
ATOM 558 N N . LYS A 1 78 ? -28.311 3.372 24.097 1.00 88.00 78 LYS A N 1
ATOM 559 C CA . LYS A 1 78 ? -27.845 3.133 22.730 1.00 88.00 78 LYS A CA 1
ATOM 560 C C . LYS A 1 78 ? -26.438 3.687 22.502 1.00 88.00 78 LYS A C 1
ATOM 562 O O . LYS A 1 78 ? -25.596 2.964 21.963 1.00 88.00 78 LYS A O 1
ATOM 567 N N . PHE A 1 79 ? -26.164 4.915 22.952 1.00 90.69 79 PHE A N 1
ATOM 568 C CA . PHE A 1 79 ? -24.822 5.502 22.919 1.00 90.69 79 PHE A CA 1
ATOM 569 C C . PHE A 1 79 ? -23.844 4.649 23.718 1.00 90.69 79 PHE A C 1
ATOM 571 O O . PHE A 1 79 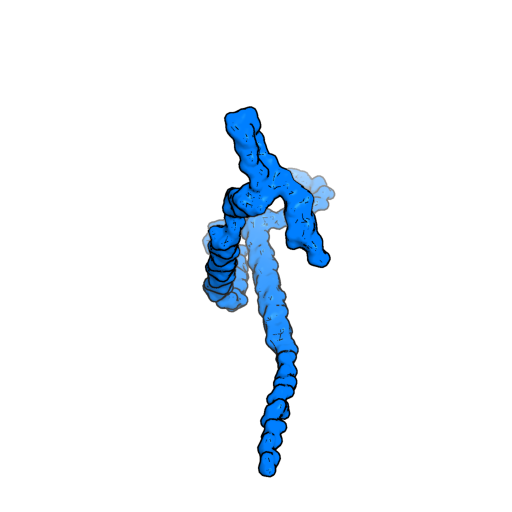? -22.805 4.249 23.193 1.00 90.69 79 PHE A O 1
ATOM 578 N N . ARG A 1 80 ? -24.217 4.286 24.951 1.00 92.12 80 ARG A N 1
ATOM 579 C CA . ARG A 1 80 ? -23.371 3.481 25.837 1.00 92.12 80 ARG A CA 1
ATOM 580 C C . ARG A 1 80 ? -23.024 2.130 25.210 1.00 92.12 80 ARG A C 1
ATOM 582 O O . ARG A 1 80 ? -21.864 1.734 25.205 1.00 92.12 80 ARG A O 1
ATOM 589 N N . ALA A 1 81 ? -24.001 1.458 24.600 1.00 92.12 81 ALA A N 1
ATOM 590 C CA . ALA A 1 81 ? -23.788 0.187 23.909 1.00 92.12 81 ALA A CA 1
ATOM 591 C C . ALA A 1 81 ? -22.872 0.309 22.675 1.00 92.12 81 ALA A C 1
ATOM 593 O O . ALA A 1 81 ? -22.053 -0.580 22.427 1.00 92.12 81 ALA A O 1
ATOM 594 N N . ILE A 1 82 ? -22.999 1.389 21.894 1.00 92.25 82 ILE A N 1
ATOM 595 C CA . ILE A 1 82 ? -22.106 1.661 20.757 1.00 92.25 82 ILE A CA 1
ATOM 596 C C . ILE A 1 82 ? -20.692 1.958 21.251 1.00 92.25 82 ILE A C 1
ATOM 598 O O . ILE A 1 82 ? -19.740 1.406 20.704 1.00 92.25 82 ILE A O 1
ATOM 602 N N . PHE A 1 83 ? -20.556 2.784 22.286 1.00 93.00 83 PHE A N 1
ATOM 603 C CA . PHE A 1 83 ? -19.269 3.144 22.866 1.00 93.00 83 PHE A CA 1
ATOM 604 C C . PHE A 1 83 ? -18.523 1.907 23.380 1.00 93.00 83 PHE A C 1
ATOM 606 O O . PHE A 1 83 ? -17.392 1.671 22.963 1.00 93.00 83 PHE A O 1
ATOM 613 N N . THR A 1 84 ? -19.185 1.042 24.156 1.00 94.69 84 THR A N 1
ATOM 614 C CA . THR A 1 84 ? -18.591 -0.223 24.619 1.00 94.69 84 THR A CA 1
ATOM 615 C C . THR A 1 84 ? -18.161 -1.118 23.452 1.00 94.69 84 THR A C 1
ATOM 617 O O . THR A 1 84 ? -17.058 -1.653 23.464 1.00 94.69 84 THR A O 1
ATOM 620 N N . GLN A 1 85 ? -18.967 -1.234 22.388 1.00 94.06 85 GLN A N 1
ATOM 621 C CA . GLN A 1 85 ? -18.560 -1.998 21.198 1.00 94.06 85 GLN A CA 1
ATOM 622 C C . GLN A 1 85 ? -17.346 -1.395 20.487 1.00 94.06 85 GLN A C 1
ATOM 624 O O . GLN A 1 85 ? -16.523 -2.138 19.953 1.00 94.06 85 GLN A O 1
ATOM 629 N N . VAL A 1 86 ? -17.232 -0.067 20.445 1.00 95.12 86 VAL A N 1
ATOM 630 C CA . VAL A 1 86 ? -16.061 0.611 19.877 1.00 95.12 86 VAL A CA 1
ATOM 631 C C . VAL A 1 86 ? -14.818 0.340 20.725 1.00 95.12 86 VAL A C 1
ATOM 633 O O . VAL A 1 86 ? -13.771 0.039 20.151 1.00 95.12 86 VAL A O 1
ATOM 636 N N . GLU A 1 87 ? -14.924 0.383 22.055 1.00 94.25 87 GLU A N 1
ATOM 637 C CA . GLU A 1 87 ? -13.824 0.036 22.966 1.00 94.25 87 GLU A CA 1
ATOM 638 C C . GLU A 1 87 ? -13.385 -1.423 22.806 1.00 94.25 87 GLU A C 1
ATOM 640 O O . GLU A 1 87 ? -12.190 -1.702 22.680 1.00 94.25 87 GLU A O 1
ATOM 645 N N . ASP A 1 88 ? -14.338 -2.352 22.742 1.00 94.75 88 ASP A N 1
ATOM 646 C CA . ASP A 1 88 ? -14.046 -3.773 22.557 1.00 94.75 88 ASP A CA 1
ATOM 647 C C . ASP A 1 88 ? -13.370 -4.036 21.210 1.00 94.75 88 ASP A C 1
ATOM 649 O O . ASP A 1 88 ? -12.384 -4.768 21.145 1.00 94.75 88 ASP A O 1
ATOM 653 N N . LEU A 1 89 ? -13.839 -3.395 20.135 1.00 93.44 89 LEU A N 1
ATOM 654 C CA . LEU A 1 89 ? -13.181 -3.473 18.830 1.00 93.44 89 LEU A CA 1
ATOM 655 C C . LEU A 1 89 ? -11.784 -2.849 18.857 1.00 93.44 89 LEU A C 1
ATOM 657 O O . LEU A 1 89 ? -10.873 -3.391 18.234 1.00 93.44 89 LEU A O 1
ATOM 661 N N . HIS A 1 90 ? -11.591 -1.746 19.584 1.00 88.56 90 HIS A N 1
ATOM 662 C CA . HIS A 1 90 ? -10.292 -1.085 19.682 1.00 88.56 90 HIS A CA 1
ATOM 663 C C . HIS A 1 90 ? -9.239 -1.977 20.346 1.00 88.56 90 HIS A C 1
ATOM 665 O O . HIS A 1 90 ? -8.105 -2.021 19.872 1.00 88.56 90 HIS A O 1
ATOM 671 N N . ARG A 1 91 ? -9.622 -2.757 21.364 1.00 89.50 91 ARG A N 1
ATOM 672 C CA . ARG A 1 91 ? -8.733 -3.747 22.001 1.00 89.50 91 ARG A CA 1
ATOM 673 C C . ARG A 1 91 ? -8.259 -4.842 21.041 1.00 89.50 91 ARG A C 1
ATOM 675 O O . ARG A 1 91 ? -7.213 -5.436 21.276 1.00 89.50 91 ARG A O 1
ATOM 682 N N . LEU A 1 92 ? -9.009 -5.103 19.969 1.00 89.94 92 LEU A N 1
ATOM 683 C CA . LEU A 1 92 ? -8.657 -6.088 18.941 1.00 89.94 92 LEU A CA 1
ATOM 684 C C . LEU A 1 92 ? -7.753 -5.512 17.837 1.00 89.94 92 LEU A C 1
ATOM 686 O O . LEU A 1 92 ? -7.255 -6.267 17.003 1.00 89.94 92 LEU A O 1
ATOM 690 N N . VAL A 1 93 ? -7.532 -4.192 17.794 1.00 88.00 93 VAL A N 1
ATOM 691 C CA . VAL A 1 93 ? -6.644 -3.570 16.804 1.00 88.00 93 VAL A CA 1
ATOM 692 C C . VAL A 1 93 ? -5.193 -3.856 17.177 1.00 88.00 93 VAL A C 1
ATOM 694 O O . VAL A 1 93 ? -4.684 -3.361 18.179 1.00 88.00 93 VAL A O 1
ATOM 697 N N . GLN A 1 94 ? -4.500 -4.607 16.326 1.00 83.31 94 GLN A N 1
ATOM 698 C CA . GLN 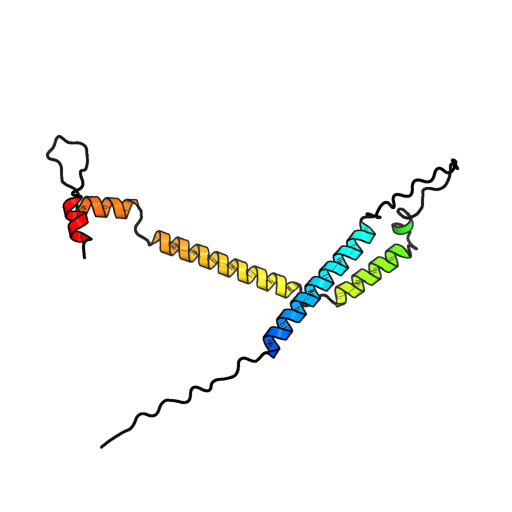A 1 94 ? -3.081 -4.892 16.503 1.00 83.31 94 GLN A CA 1
ATOM 699 C C . GLN A 1 94 ? -2.212 -3.957 15.659 1.00 83.31 94 GLN A C 1
ATOM 701 O O . GLN A 1 94 ? -2.446 -3.793 14.460 1.00 83.31 94 GLN A O 1
ATOM 706 N N . ARG A 1 95 ? -1.190 -3.378 16.302 1.00 83.94 95 ARG A N 1
ATOM 707 C CA . ARG A 1 95 ? -0.063 -2.659 15.678 1.00 83.94 95 ARG A CA 1
ATOM 708 C C . ARG A 1 95 ? -0.448 -1.650 14.572 1.00 83.94 95 ARG A C 1
ATOM 710 O O . ARG A 1 95 ? 0.103 -1.685 13.468 1.00 83.94 95 ARG A O 1
ATOM 717 N N . PRO A 1 96 ? -1.412 -0.742 14.823 1.00 83.44 96 PRO A N 1
ATOM 718 C CA . PRO A 1 96 ? -1.901 0.171 13.791 1.00 83.44 96 PRO A CA 1
ATOM 719 C C . PRO A 1 96 ? -0.843 1.190 13.353 1.00 83.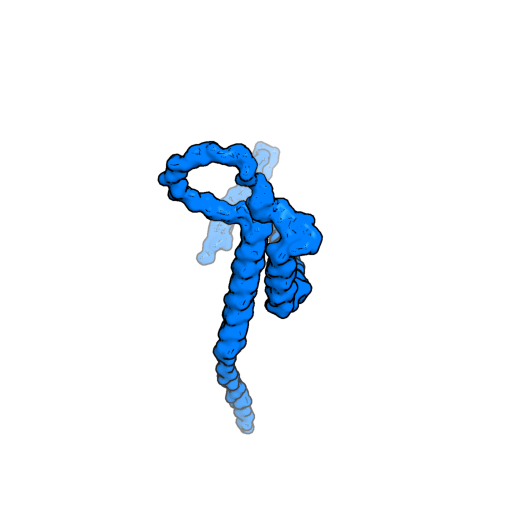44 96 PRO A C 1
ATOM 721 O O . PRO A 1 96 ? -0.878 1.650 12.215 1.00 83.44 96 PRO A O 1
ATOM 724 N N . ARG A 1 97 ? 0.103 1.543 14.232 1.00 87.25 97 ARG A N 1
ATOM 725 C CA . ARG A 1 97 ? 1.179 2.493 13.912 1.00 87.25 97 ARG A CA 1
ATOM 726 C C . ARG A 1 97 ? 2.237 1.839 13.036 1.00 87.25 97 ARG A C 1
ATOM 728 O O . ARG A 1 97 ? 2.734 2.469 12.114 1.00 87.25 97 ARG A O 1
ATOM 735 N N . GLU A 1 98 ? 2.528 0.571 13.283 1.00 90.50 98 GLU A N 1
ATOM 736 C CA . GLU A 1 98 ? 3.505 -0.193 12.515 1.00 90.50 98 GLU A CA 1
ATOM 737 C C . GLU A 1 98 ? 2.999 -0.490 11.108 1.00 90.50 98 GLU A C 1
ATOM 739 O O . GLU A 1 98 ? 3.761 -0.398 10.165 1.00 90.50 98 GLU A O 1
ATOM 744 N N . GLN A 1 99 ? 1.696 -0.709 10.929 1.00 87.75 99 GLN A N 1
ATOM 745 C CA . GLN A 1 99 ? 1.111 -0.834 9.589 1.00 87.75 99 GLN A CA 1
ATOM 746 C C . GLN A 1 99 ? 1.199 0.464 8.773 1.00 87.75 99 GLN A C 1
ATOM 748 O O . GLN A 1 99 ? 1.297 0.408 7.549 1.00 87.75 99 GLN A O 1
ATOM 753 N N . ILE A 1 100 ? 1.135 1.626 9.434 1.00 92.44 100 ILE A N 1
ATOM 754 C CA . ILE A 1 100 ? 1.360 2.923 8.783 1.00 92.44 100 ILE A CA 1
ATOM 755 C C . ILE A 1 100 ? 2.842 3.062 8.429 1.00 92.44 100 ILE A C 1
ATOM 757 O O . ILE A 1 100 ? 3.148 3.354 7.279 1.00 92.44 100 ILE A O 1
ATOM 761 N N . ALA A 1 101 ? 3.741 2.767 9.371 1.00 94.31 101 ALA A N 1
ATOM 762 C CA . ALA A 1 101 ? 5.185 2.811 9.144 1.00 94.31 101 ALA A CA 1
ATOM 763 C C . ALA A 1 101 ? 5.632 1.867 8.009 1.00 94.31 101 ALA A C 1
ATOM 765 O O . ALA A 1 101 ? 6.429 2.257 7.163 1.00 94.31 101 ALA A O 1
ATOM 766 N N . ASP A 1 102 ? 5.075 0.656 7.934 1.00 93.56 102 ASP A N 1
ATOM 767 C CA . ASP A 1 102 ? 5.339 -0.294 6.849 1.00 93.56 102 ASP A CA 1
ATOM 768 C C . ASP A 1 102 ? 4.856 0.254 5.495 1.00 93.56 102 ASP A C 1
ATOM 770 O O . ASP A 1 102 ? 5.546 0.124 4.484 1.00 93.56 102 ASP A O 1
ATOM 774 N N . ALA A 1 103 ? 3.679 0.891 5.455 1.00 96.56 103 ALA A N 1
ATOM 775 C CA . ALA A 1 103 ? 3.162 1.514 4.236 1.00 96.56 103 ALA A CA 1
ATOM 776 C C . ALA A 1 103 ? 4.020 2.710 3.787 1.00 96.56 103 ALA A C 1
ATOM 778 O O . ALA A 1 103 ? 4.242 2.884 2.588 1.00 96.56 103 ALA A O 1
ATOM 779 N N . GLU A 1 104 ? 4.524 3.503 4.734 1.00 95.94 104 GLU A N 1
ATOM 780 C CA . GLU A 1 104 ? 5.475 4.590 4.481 1.00 95.94 104 GLU A CA 1
ATOM 781 C C . GLU A 1 104 ? 6.806 4.044 3.943 1.00 95.94 104 GLU A C 1
ATOM 783 O O . GLU A 1 104 ? 7.281 4.508 2.908 1.00 95.94 104 GLU A O 1
ATOM 788 N N . ALA A 1 105 ? 7.350 2.981 4.542 1.00 97.75 105 ALA A N 1
ATOM 789 C CA . ALA A 1 105 ? 8.565 2.332 4.052 1.00 97.75 105 ALA A CA 1
ATOM 790 C C . ALA A 1 105 ? 8.401 1.779 2.622 1.00 97.75 105 ALA A C 1
ATOM 792 O O . ALA A 1 105 ? 9.298 1.918 1.787 1.00 97.75 105 ALA A O 1
ATOM 793 N N . LEU A 1 106 ? 7.244 1.185 2.300 1.00 97.69 106 LEU A N 1
ATOM 794 C CA . LEU A 1 106 ? 6.938 0.735 0.937 1.00 97.69 106 LEU A CA 1
ATOM 795 C C . LEU A 1 106 ? 6.851 1.903 -0.056 1.00 97.69 106 LEU A C 1
ATOM 797 O O . LEU A 1 106 ? 7.316 1.773 -1.193 1.00 97.69 106 LEU A O 1
ATOM 801 N N . LEU A 1 107 ? 6.284 3.041 0.358 1.00 97.25 107 LEU A N 1
ATOM 802 C CA . LEU A 1 107 ? 6.239 4.256 -0.457 1.00 97.25 107 LEU A CA 1
ATOM 803 C C . LEU A 1 107 ? 7.647 4.810 -0.718 1.00 97.25 107 LEU A C 1
ATOM 805 O O . LEU A 1 107 ? 7.953 5.185 -1.855 1.00 97.25 107 LEU A O 1
ATOM 809 N N . ASP A 1 108 ? 8.512 4.815 0.294 1.00 98.06 108 ASP A N 1
ATOM 810 C CA . ASP A 1 108 ? 9.902 5.261 0.173 1.00 98.06 108 ASP A CA 1
ATOM 811 C C . ASP A 1 108 ? 10.695 4.379 -0.798 1.00 98.06 108 ASP A C 1
ATOM 813 O O . ASP A 1 108 ? 11.378 4.890 -1.693 1.00 98.06 108 ASP A O 1
ATOM 817 N N . ILE A 1 109 ? 10.546 3.052 -0.701 1.00 97.69 109 ILE A N 1
ATOM 818 C CA . ILE A 1 109 ? 11.164 2.102 -1.641 1.00 97.69 109 ILE A CA 1
ATOM 819 C C . ILE A 1 109 ? 10.670 2.357 -3.067 1.00 97.69 109 ILE A C 1
ATOM 821 O O . ILE A 1 109 ? 11.482 2.457 -3.991 1.00 97.69 109 ILE A O 1
ATOM 825 N N . ALA A 1 110 ? 9.355 2.489 -3.263 1.00 98.12 110 ALA A N 1
ATOM 826 C CA . ALA A 1 110 ? 8.780 2.752 -4.580 1.00 98.12 110 ALA A CA 1
ATOM 827 C C . ALA A 1 110 ? 9.298 4.073 -5.169 1.00 98.12 110 ALA A C 1
ATOM 829 O O . ALA A 1 110 ? 9.645 4.141 -6.350 1.00 98.12 110 ALA A O 1
ATOM 830 N N . THR A 1 111 ? 9.414 5.109 -4.339 1.00 97.50 111 THR A N 1
ATOM 831 C CA . THR A 1 111 ? 9.941 6.418 -4.742 1.00 97.50 111 THR A CA 1
ATOM 832 C C . THR A 1 111 ? 11.414 6.328 -5.135 1.00 97.50 111 THR A C 1
ATOM 834 O O . THR A 1 111 ? 11.801 6.844 -6.186 1.00 97.50 111 THR A O 1
ATOM 837 N N . SER A 1 112 ? 12.224 5.618 -4.347 1.00 96.88 112 SER A N 1
ATOM 838 C CA . SER A 1 112 ? 13.636 5.358 -4.645 1.00 96.88 112 SER A CA 1
ATOM 839 C C . SER A 1 112 ? 13.813 4.573 -5.948 1.00 96.88 112 SER A C 1
ATOM 841 O O . SER A 1 112 ? 14.651 4.922 -6.781 1.00 96.88 112 SER A O 1
ATOM 843 N N . LEU A 1 113 ? 12.967 3.569 -6.196 1.00 95.62 113 LEU A N 1
ATOM 844 C CA . LEU A 1 113 ? 12.978 2.806 -7.444 1.00 95.62 113 LEU A CA 1
ATOM 845 C C . LEU A 1 113 ? 12.638 3.689 -8.650 1.00 95.62 113 LEU A C 1
ATOM 847 O O . LEU A 1 113 ? 13.348 3.656 -9.654 1.00 95.62 113 LEU A O 1
ATOM 851 N N . VAL A 1 114 ? 11.587 4.507 -8.552 1.00 93.81 114 VAL A N 1
ATOM 852 C CA . VAL A 1 114 ? 11.210 5.453 -9.614 1.00 93.81 114 VAL A CA 1
ATOM 853 C C . VAL A 1 114 ? 12.334 6.452 -9.876 1.00 93.81 114 VAL A C 1
ATOM 855 O O . VAL A 1 114 ? 12.638 6.732 -11.036 1.00 93.81 114 VAL A O 1
ATOM 858 N N . ALA A 1 115 ? 12.975 6.972 -8.826 1.00 91.50 115 ALA A N 1
ATOM 859 C CA . ALA A 1 115 ? 14.137 7.841 -8.960 1.00 91.50 115 ALA A CA 1
ATOM 860 C C . ALA A 1 115 ? 15.292 7.118 -9.668 1.00 91.50 115 ALA A C 1
ATOM 862 O O . ALA A 1 115 ? 15.822 7.646 -10.640 1.00 91.50 115 ALA A O 1
ATOM 863 N N . SER A 1 116 ? 15.614 5.885 -9.265 1.00 87.62 116 SER A N 1
ATOM 864 C CA . SER A 1 116 ? 16.665 5.074 -9.889 1.00 87.62 116 SER A CA 1
ATOM 865 C C . SER A 1 116 ? 16.387 4.792 -11.367 1.00 87.62 116 SER A C 1
ATOM 867 O O . SER A 1 116 ? 17.269 4.989 -12.196 1.00 87.62 116 SER A O 1
ATOM 869 N N . VAL A 1 117 ? 15.157 4.411 -11.730 1.00 86.75 117 VAL A N 1
ATOM 870 C CA . VAL A 1 117 ? 14.758 4.193 -13.133 1.00 86.75 117 VAL A CA 1
ATOM 871 C C . VAL A 1 117 ? 14.852 5.488 -13.931 1.00 86.75 117 VAL A C 1
ATOM 873 O O . VAL A 1 117 ? 15.356 5.474 -15.051 1.00 86.75 117 VAL A O 1
ATOM 876 N N . ARG A 1 118 ? 14.430 6.623 -13.362 1.00 81.19 118 ARG A N 1
ATOM 877 C CA . ARG A 1 118 ? 14.581 7.932 -14.011 1.00 81.19 118 ARG A CA 1
ATOM 878 C C . ARG A 1 118 ? 16.050 8.290 -14.211 1.00 81.19 118 ARG A C 1
ATOM 880 O O . ARG A 1 118 ? 16.406 8.703 -15.308 1.00 81.19 118 ARG A O 1
ATOM 887 N N . THR A 1 119 ? 16.909 8.080 -13.217 1.00 80.00 119 THR A N 1
ATOM 888 C CA . THR A 1 119 ? 18.356 8.315 -13.332 1.00 80.00 119 THR A CA 1
ATOM 889 C C . THR A 1 119 ? 19.005 7.376 -14.346 1.00 80.00 119 THR A C 1
ATOM 891 O O . THR A 1 119 ? 19.788 7.836 -15.169 1.00 80.00 119 THR A O 1
ATOM 894 N N . GLN A 1 120 ? 18.643 6.091 -14.361 1.00 75.81 120 GLN A N 1
ATOM 895 C CA . GLN A 1 120 ? 19.102 5.140 -15.378 1.00 75.81 120 GLN A CA 1
ATOM 896 C C . GLN A 1 120 ? 18.621 5.542 -16.775 1.00 75.81 120 GLN A C 1
ATOM 898 O O . GLN A 1 120 ? 19.398 5.487 -17.721 1.00 75.81 120 GLN A O 1
ATOM 903 N N . SER A 1 121 ? 17.378 6.013 -16.908 1.00 65.00 121 SER A N 1
ATOM 904 C CA . SER A 1 121 ? 16.860 6.536 -18.176 1.00 65.00 121 SER A CA 1
ATOM 905 C C . SER A 1 121 ? 17.523 7.853 -18.589 1.00 65.00 121 SER A C 1
ATOM 907 O O . SER A 1 121 ? 17.683 8.092 -19.776 1.00 65.00 121 SER A O 1
ATOM 909 N N . ALA A 1 122 ? 17.961 8.675 -17.628 1.00 61.88 122 ALA A N 1
ATOM 910 C CA . ALA A 1 122 ? 18.682 9.924 -17.868 1.00 61.88 122 ALA A CA 1
ATOM 911 C C . ALA A 1 122 ? 20.173 9.701 -18.185 1.00 61.88 122 ALA A C 1
ATOM 913 O O . ALA A 1 122 ? 20.783 10.524 -18.858 1.00 61.88 122 ALA A O 1
ATOM 914 N N . MET A 1 123 ? 20.756 8.589 -17.723 1.00 63.03 123 MET A N 1
ATOM 915 C CA . MET A 1 123 ? 22.056 8.073 -18.175 1.00 63.03 123 MET A CA 1
ATOM 916 C C . MET A 1 123 ? 21.955 7.256 -19.473 1.00 63.03 123 MET A C 1
ATOM 918 O O . MET A 1 123 ? 22.974 6.911 -20.071 1.00 63.03 123 MET A O 1
ATOM 922 N N . GLY A 1 124 ? 20.737 6.922 -19.896 1.00 68.56 124 GLY A N 1
ATOM 923 C CA . GLY A 1 124 ? 20.456 6.303 -21.176 1.00 68.56 124 GLY A CA 1
ATOM 924 C C . GLY A 1 124 ? 20.528 7.359 -22.266 1.00 68.56 124 GLY A C 1
ATOM 925 O O . GLY A 1 124 ? 19.938 8.426 -22.133 1.00 68.56 124 GLY A O 1
ATOM 926 N N . ILE A 1 125 ? 21.275 7.045 -23.325 1.00 71.88 125 ILE A N 1
ATOM 927 C CA . ILE A 1 125 ? 21.361 7.784 -24.591 1.00 71.88 125 ILE A CA 1
ATOM 928 C C . ILE A 1 125 ? 20.056 8.552 -24.838 1.00 71.88 125 ILE A C 1
ATOM 930 O O . ILE A 1 125 ? 19.003 7.930 -25.021 1.00 71.88 125 ILE A O 1
ATOM 934 N N . THR A 1 126 ? 20.098 9.888 -24.833 1.00 82.12 126 THR A N 1
ATOM 935 C CA . THR A 1 126 ? 18.884 10.650 -25.136 1.00 82.12 126 THR A CA 1
ATOM 936 C C . THR A 1 126 ? 18.462 10.357 -26.579 1.00 82.12 126 THR A C 1
ATOM 938 O O . THR A 1 126 ? 19.315 10.056 -27.419 1.00 82.12 126 THR A O 1
ATOM 941 N N . PRO A 1 127 ? 17.173 10.476 -26.942 1.00 80.50 127 PRO A N 1
ATOM 942 C CA . PRO A 1 127 ? 16.764 10.345 -28.341 1.00 80.50 127 PRO A CA 1
ATOM 943 C C . PRO A 1 127 ? 17.581 11.250 -29.281 1.00 80.50 127 PRO A C 1
ATOM 945 O O . PRO A 1 127 ? 17.902 10.853 -30.397 1.00 80.50 127 PRO A O 1
ATOM 948 N N . SER A 1 128 ? 17.993 12.430 -28.802 1.00 87.00 128 SER A N 1
ATOM 949 C CA . SER A 1 128 ? 18.884 13.345 -29.523 1.00 87.00 128 SER A CA 1
ATOM 950 C C . SER A 1 128 ? 20.313 12.816 -29.652 1.00 87.00 128 SER A C 1
ATOM 952 O O . SER A 1 128 ? 20.890 12.922 -30.732 1.00 87.00 128 SER A O 1
ATOM 954 N N . ASP A 1 129 ? 20.889 12.225 -28.601 1.00 86.12 129 ASP A N 1
ATOM 955 C CA . ASP A 1 129 ? 22.218 11.595 -28.659 1.00 86.12 129 ASP A CA 1
ATOM 956 C C . ASP A 1 129 ? 22.216 10.394 -29.605 1.00 86.12 129 ASP A C 1
ATOM 958 O O . ASP A 1 129 ? 23.172 10.182 -30.351 1.00 86.12 129 ASP A O 1
ATOM 962 N N . PHE A 1 130 ? 21.119 9.633 -29.621 1.00 85.88 130 PHE A N 1
ATOM 963 C CA . PHE A 1 130 ? 20.926 8.519 -30.541 1.00 85.88 130 PHE A CA 1
ATOM 964 C C . PHE A 1 130 ? 20.860 9.002 -31.993 1.00 85.88 1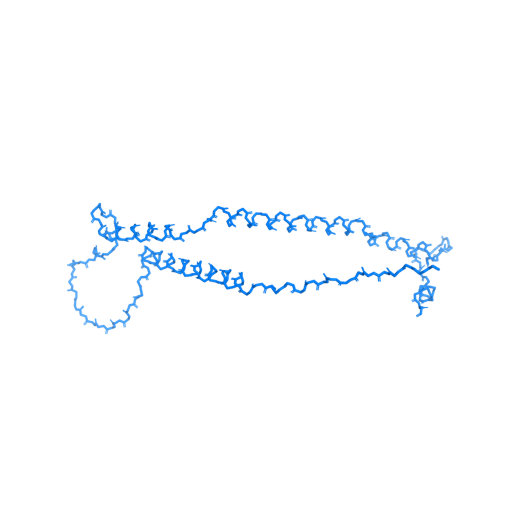30 PHE A C 1
ATOM 966 O O . PHE A 1 130 ? 21.626 8.521 -32.828 1.00 85.88 130 PHE A O 1
ATOM 973 N N . VAL A 1 131 ? 20.001 9.984 -32.291 1.00 89.00 131 VAL A N 1
ATOM 974 C CA . VAL A 1 131 ? 19.878 10.572 -33.636 1.00 89.00 131 VAL A CA 1
ATOM 975 C C . VAL A 1 131 ? 21.189 11.235 -34.061 1.00 89.00 131 VAL A C 1
ATOM 977 O O . VAL A 1 131 ? 21.669 10.973 -35.159 1.00 89.00 131 VAL A O 1
ATOM 980 N N . SER A 1 132 ? 21.826 12.021 -33.191 1.00 87.81 132 SER A N 1
ATOM 981 C CA . SER A 1 132 ? 23.124 12.652 -33.473 1.00 87.81 132 SER A CA 1
ATOM 982 C C . SER A 1 132 ? 24.212 11.608 -33.717 1.00 87.81 132 SER A C 1
ATOM 984 O O . SER A 1 132 ? 25.009 11.754 -34.641 1.00 87.81 132 SER A O 1
ATOM 986 N N . GLY A 1 133 ? 24.230 10.521 -32.941 1.00 88.31 133 GLY A N 1
ATOM 987 C CA . GLY A 1 133 ? 25.123 9.385 -33.151 1.00 88.31 133 GLY A CA 1
ATOM 988 C C . GLY A 1 133 ? 24.870 8.677 -34.484 1.00 88.31 133 GLY A C 1
ATOM 989 O O . GLY A 1 133 ? 25.825 8.399 -35.210 1.00 88.31 133 GLY A O 1
ATOM 990 N N . MET A 1 134 ? 23.605 8.439 -34.846 1.00 88.75 134 MET A N 1
ATOM 991 C CA . MET A 1 134 ? 23.214 7.864 -36.140 1.00 88.75 134 MET A CA 1
ATOM 992 C C . MET A 1 134 ? 23.645 8.748 -37.311 1.00 88.75 134 MET A C 1
ATOM 994 O O . MET A 1 134 ? 24.290 8.257 -38.236 1.00 88.75 134 MET A O 1
ATOM 998 N N . LEU A 1 135 ? 23.336 10.044 -37.259 1.00 88.62 135 LEU A N 1
ATOM 999 C CA . LEU A 1 135 ? 23.720 11.017 -38.282 1.00 88.62 135 LEU A CA 1
ATOM 1000 C C . LEU A 1 135 ? 25.242 11.159 -38.377 1.00 88.62 135 LEU A C 1
ATOM 1002 O O . LEU A 1 135 ? 25.786 11.245 -39.470 1.00 88.62 135 LEU A O 1
ATOM 1006 N N . LYS A 1 136 ? 25.963 11.111 -37.255 1.00 88.31 136 LYS A N 1
ATOM 1007 C CA . LYS A 1 136 ? 27.430 11.172 -37.256 1.00 88.31 136 LYS A CA 1
ATOM 1008 C C . LYS A 1 136 ? 28.073 9.936 -37.889 1.00 88.31 136 LYS A C 1
ATOM 1010 O O . LYS A 1 136 ? 29.132 10.054 -38.497 1.00 88.31 136 LYS A O 1
ATOM 1015 N N . LYS A 1 137 ? 27.480 8.752 -37.711 1.00 88.38 137 LYS A N 1
ATOM 1016 C CA . LYS A 1 137 ? 28.062 7.487 -38.189 1.00 88.38 137 LYS A CA 1
ATOM 1017 C C . LYS A 1 137 ? 27.628 7.105 -39.606 1.00 88.38 137 LYS A C 1
ATOM 1019 O O . LYS A 1 137 ? 28.410 6.489 -40.319 1.00 88.38 137 LYS A O 1
ATOM 1024 N N . PHE A 1 138 ? 26.391 7.430 -39.974 1.00 90.06 138 PHE A N 1
ATOM 1025 C CA . PHE A 1 138 ? 25.741 6.995 -41.217 1.00 90.06 138 PHE A CA 1
ATOM 1026 C C . PHE A 1 138 ? 25.140 8.162 -42.016 1.00 90.06 138 PHE A C 1
ATOM 1028 O O . PHE A 1 138 ? 24.480 7.950 -43.033 1.00 90.06 138 PHE A O 1
ATOM 1035 N N . GLY A 1 139 ? 25.297 9.402 -41.551 1.00 87.44 139 GLY A N 1
ATOM 1036 C CA . GLY A 1 139 ? 24.881 10.582 -42.298 1.00 87.44 139 GLY A CA 1
ATOM 1037 C C . GLY A 1 139 ? 25.809 10.831 -43.478 1.00 87.44 139 GLY A C 1
ATOM 1038 O O . GLY A 1 139 ? 27.027 10.680 -43.394 1.00 87.44 139 GLY A O 1
ATOM 1039 N N . LYS A 1 140 ? 25.216 11.225 -44.598 1.00 81.38 140 LYS A N 1
ATOM 1040 C CA . LYS A 1 140 ? 25.919 11.680 -45.790 1.00 81.38 140 LYS A CA 1
ATOM 1041 C C . LYS A 1 140 ? 26.086 13.190 -45.668 1.00 81.38 140 LYS A C 1
ATOM 1043 O O . LYS A 1 140 ? 25.094 13.908 -45.578 1.00 81.38 140 LYS A O 1
ATOM 1048 N N . GLN A 1 141 ? 27.325 13.674 -45.661 1.00 67.44 141 GLN A N 1
ATOM 1049 C CA . GLN A 1 141 ? 27.591 15.108 -45.743 1.00 67.44 141 GLN A CA 1
ATOM 1050 C C . GLN A 1 141 ? 27.168 15.584 -47.143 1.00 67.44 141 GLN A C 1
ATOM 1052 O O . GLN A 1 141 ? 27.780 15.191 -48.139 1.00 67.44 141 GLN A O 1
ATOM 1057 N N . GLY A 1 142 ? 26.093 16.371 -47.229 1.00 62.44 142 GLY A N 1
ATOM 1058 C CA . GLY A 1 142 ? 25.671 17.007 -48.476 1.00 62.44 142 GLY A CA 1
ATOM 1059 C C . GLY A 1 142 ? 26.754 17.961 -48.987 1.00 62.44 142 GLY A C 1
ATOM 1060 O O . GLY A 1 142 ? 27.427 18.632 -48.203 1.00 62.44 142 GLY A O 1
ATOM 1061 N N . ARG A 1 143 ? 26.952 18.002 -50.305 1.00 56.78 143 ARG A N 1
ATOM 1062 C CA . ARG A 1 143 ? 27.753 19.043 -50.958 1.00 56.78 143 ARG A CA 1
ATOM 1063 C C . ARG A 1 143 ? 26.907 20.315 -51.002 1.00 56.78 143 ARG A C 1
ATOM 1065 O O . ARG A 1 143 ? 25.885 20.283 -51.667 1.00 56.78 143 ARG A O 1
ATOM 1072 N N . GLU A 1 144 ? 27.348 21.338 -50.272 1.00 57.88 144 GLU A N 1
ATOM 1073 C CA . GLU A 1 144 ? 27.045 22.791 -50.271 1.00 57.88 144 GLU A CA 1
ATOM 1074 C C . GLU A 1 144 ? 25.658 23.372 -50.653 1.00 57.88 144 GLU A C 1
ATOM 1076 O O . GLU A 1 144 ? 25.461 24.542 -50.364 1.00 57.88 144 GLU A O 1
ATOM 1081 N N . ASP A 1 145 ? 24.675 22.633 -51.175 1.00 59.03 145 ASP A N 1
ATOM 1082 C CA . ASP A 1 145 ? 23.381 23.188 -51.632 1.00 59.03 145 ASP A CA 1
ATOM 1083 C C . ASP A 1 145 ? 22.143 22.337 -51.266 1.00 59.03 145 ASP A C 1
ATOM 1085 O O . ASP A 1 145 ? 21.030 22.644 -51.688 1.00 59.03 145 ASP A O 1
ATOM 1089 N N . ASP A 1 146 ? 22.301 21.268 -50.474 1.00 56.59 146 ASP A N 1
ATOM 1090 C CA . ASP A 1 146 ? 21.193 20.383 -50.083 1.00 56.59 146 ASP A CA 1
ATOM 1091 C C . ASP A 1 146 ? 20.996 20.417 -48.556 1.00 56.59 146 ASP A C 1
ATOM 1093 O O . ASP A 1 146 ? 21.752 19.818 -47.789 1.00 56.59 146 ASP A O 1
ATOM 1097 N N . GLU A 1 147 ? 19.989 21.173 -48.112 1.00 59.41 147 GLU A N 1
ATOM 1098 C CA . GLU A 1 147 ? 19.646 21.464 -46.704 1.00 59.41 147 GLU A CA 1
ATOM 1099 C C . GLU A 1 147 ? 19.159 20.232 -45.905 1.00 59.41 147 GLU A C 1
ATOM 1101 O O . GLU A 1 147 ? 18.875 20.322 -44.710 1.00 59.41 147 GLU A O 1
ATOM 1106 N N . ALA A 1 148 ? 19.056 19.055 -46.531 1.00 61.12 148 ALA A N 1
ATOM 1107 C CA . ALA A 1 148 ? 18.552 17.844 -45.890 1.00 61.12 148 ALA A CA 1
ATOM 1108 C C . ALA A 1 148 ? 19.681 16.872 -45.507 1.00 61.12 148 ALA A C 1
ATOM 1110 O O . ALA A 1 148 ? 20.339 16.264 -46.352 1.00 61.12 148 ALA A O 1
ATOM 1111 N N . VAL A 1 149 ? 19.859 16.639 -44.203 1.00 69.88 149 VAL A N 1
ATOM 1112 C CA . VAL A 1 149 ? 20.751 15.584 -43.699 1.00 69.88 149 VAL A CA 1
ATOM 1113 C C . VAL A 1 149 ? 20.208 14.209 -44.122 1.00 69.88 149 VAL A C 1
ATOM 1115 O O . VAL A 1 149 ? 19.201 13.736 -43.596 1.00 69.88 149 VAL A O 1
ATOM 1118 N N . SER A 1 150 ? 20.878 13.545 -45.069 1.00 80.56 150 SER A N 1
ATOM 1119 C CA . SER A 1 150 ? 20.490 12.217 -45.572 1.00 80.56 150 SER A CA 1
ATOM 1120 C C . SER A 1 150 ? 21.233 11.094 -44.840 1.00 80.56 150 SER A C 1
ATOM 1122 O O . SER A 1 150 ? 22.445 11.157 -44.669 1.00 80.56 150 SER A O 1
ATOM 1124 N N . LEU A 1 151 ? 20.541 10.004 -44.491 1.00 86.38 151 LEU A N 1
ATOM 1125 C CA . LEU A 1 151 ? 21.120 8.793 -43.877 1.00 86.38 151 LEU A CA 1
ATOM 1126 C C . LEU A 1 151 ? 21.385 7.677 -44.906 1.00 86.38 151 LEU A C 1
ATOM 1128 O O . LEU A 1 151 ? 20.600 7.492 -45.841 1.00 86.38 151 LEU A O 1
ATOM 1132 N N . SER A 1 152 ? 22.455 6.890 -44.735 1.00 88.38 152 SER A N 1
ATOM 1133 C CA . SER A 1 152 ? 22.702 5.661 -45.507 1.00 88.38 152 SER A CA 1
ATOM 1134 C C . SER A 1 152 ? 22.050 4.431 -44.857 1.00 88.38 152 SER A C 1
ATOM 1136 O O . SER A 1 152 ? 22.662 3.660 -44.123 1.00 88.38 152 SER A O 1
ATOM 1138 N N . TRP A 1 153 ? 20.776 4.192 -45.182 1.00 89.06 153 TRP A N 1
ATOM 1139 C CA . TRP A 1 153 ? 20.035 3.027 -44.673 1.00 89.06 153 TRP A CA 1
ATOM 1140 C C . TRP A 1 153 ? 20.679 1.674 -45.009 1.00 89.06 153 TRP A C 1
ATOM 1142 O O . TRP A 1 153 ? 20.551 0.730 -44.234 1.00 89.06 153 TRP A O 1
ATOM 1152 N N . VAL A 1 154 ? 21.404 1.588 -46.129 1.00 90.12 154 VAL A N 1
ATOM 1153 C CA . VAL A 1 154 ? 22.151 0.383 -46.524 1.00 90.12 154 VAL A CA 1
ATOM 1154 C C . VAL A 1 154 ? 23.267 0.070 -45.522 1.00 90.12 154 VAL A C 1
ATOM 1156 O O . VAL A 1 154 ? 23.363 -1.065 -45.067 1.00 90.12 154 VAL A O 1
ATOM 1159 N N . ASP A 1 155 ? 24.058 1.067 -45.117 1.00 89.56 155 ASP A N 1
ATOM 1160 C CA . ASP A 1 155 ? 25.163 0.862 -44.170 1.00 89.56 155 ASP A CA 1
ATOM 1161 C C . ASP A 1 155 ? 24.643 0.553 -42.763 1.00 89.56 155 ASP A C 1
ATOM 1163 O O . ASP A 1 155 ? 25.224 -0.267 -42.052 1.00 89.56 155 ASP A O 1
ATOM 1167 N N . VAL A 1 156 ? 23.514 1.160 -42.375 1.00 90.44 156 VAL A N 1
ATOM 1168 C CA . VAL A 1 156 ? 22.811 0.822 -41.128 1.00 90.44 156 VAL A CA 1
ATOM 1169 C C . VAL A 1 156 ? 22.378 -0.645 -41.143 1.00 90.44 156 VAL A C 1
ATOM 1171 O O . VAL A 1 156 ? 22.668 -1.369 -40.194 1.00 90.44 156 VAL A O 1
ATOM 11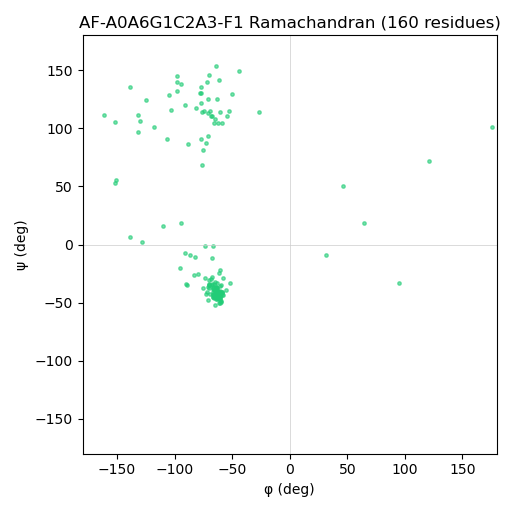74 N N . GLY A 1 157 ? 21.719 -1.092 -42.217 1.00 88.94 157 GLY A N 1
ATOM 1175 C CA . GLY A 1 157 ? 21.255 -2.475 -42.361 1.00 88.94 157 GLY A CA 1
ATOM 1176 C C . GLY A 1 157 ? 22.397 -3.493 -42.382 1.00 88.94 157 GLY A C 1
ATOM 1177 O O . GLY A 1 157 ? 22.301 -4.536 -41.742 1.00 88.94 157 GLY A O 1
ATOM 1178 N N . LEU A 1 158 ? 23.511 -3.174 -43.045 1.00 90.94 158 LEU A N 1
ATOM 1179 C CA . LEU A 1 158 ? 24.713 -4.014 -43.037 1.00 90.94 158 LEU A CA 1
ATOM 1180 C C . LEU A 1 158 ? 25.366 -4.087 -41.652 1.00 90.94 158 LEU A C 1
ATOM 1182 O O . LEU A 1 158 ? 25.855 -5.142 -41.261 1.00 90.94 158 LEU A O 1
ATOM 1186 N N . TYR A 1 159 ? 25.366 -2.986 -40.897 1.00 88.81 159 TYR A N 1
ATOM 1187 C CA . TYR A 1 159 ? 25.940 -2.952 -39.551 1.00 88.81 159 TYR A CA 1
ATOM 1188 C C . TYR A 1 159 ? 25.115 -3.758 -38.532 1.00 88.81 159 TYR A C 1
ATOM 1190 O O . TYR A 1 159 ? 25.676 -4.277 -37.565 1.00 88.81 159 TYR A O 1
ATOM 1198 N N . THR A 1 160 ? 23.794 -3.850 -38.715 1.00 85.06 160 THR A N 1
ATOM 1199 C CA . THR A 1 160 ? 22.886 -4.555 -37.790 1.00 85.06 160 THR A CA 1
ATOM 1200 C C . THR A 1 160 ? 22.580 -5.994 -38.194 1.00 85.06 160 THR A C 1
ATOM 1202 O O . THR A 1 160 ? 22.191 -6.783 -37.333 1.00 85.06 160 THR A O 1
ATOM 1205 N N . SER A 1 161 ? 22.775 -6.354 -39.463 1.00 81.06 161 SER A N 1
ATOM 1206 C CA . SER A 1 161 ? 22.641 -7.723 -39.960 1.00 81.06 161 SER A CA 1
ATOM 1207 C C . SER A 1 161 ? 23.813 -8.581 -39.470 1.00 81.06 161 SER A C 1
ATOM 1209 O O . SER A 1 161 ? 24.836 -8.695 -40.144 1.00 81.06 161 SER A O 1
ATOM 1211 N N . ARG A 1 162 ? 23.666 -9.167 -38.279 1.00 56.44 162 ARG A N 1
ATOM 1212 C CA . ARG A 1 162 ? 24.469 -10.308 -37.820 1.00 56.44 162 ARG A CA 1
ATOM 1213 C C . ARG A 1 162 ? 23.833 -11.623 -38.236 1.00 56.44 162 ARG A C 1
ATOM 1215 O O . ARG A 1 162 ? 22.597 -11.731 -38.094 1.00 56.44 162 ARG A O 1
#

Mean predicted aligned error: 18.73 Å

pLDDT: mean 74.8, std 19.19, range [35.44, 98.12]

Sequence (162 aa):
MAATAETEGRGDEPVTPAAAADLSQASDDRRLLRSRYLAVKSRISGKGKGDGGGGVCLRRVGDRADDKDDMASEDSVKFRAIFTQVEDLHRLVQRPREQIADAEALLDIATSLVASVRTQSAMGITPSDFVSGMLKKFGKQGREDDEAVSLSWVDVGLYTSR

Solvent-accessible surface area (backbone atoms only — not comparable to full-atom values): 10314 Å² total; per-residue (Å²): 140,88,82,84,90,86,86,86,82,82,76,84,72,78,82,64,71,64,62,62,51,53,56,52,50,55,51,51,54,51,51,53,52,51,52,51,52,52,52,53,51,41,68,72,69,64,72,68,81,80,78,88,72,94,71,94,75,82,93,74,93,87,83,86,74,79,76,72,58,50,51,75,42,95,82,19,63,63,40,52,55,50,51,51,52,52,52,59,51,53,75,68,62,72,64,68,66,56,57,49,52,52,51,51,52,51,48,52,50,52,50,51,49,53,50,49,52,50,49,53,56,69,73,35,79,45,74,64,54,48,50,52,48,48,44,71,75,38,38,50,84,60,74,96,80,55,93,63,87,42,70,44,64,66,61,53,50,60,73,67,65,122

Secondary structure (DSSP, 8-state):
----------------HHHHHHHHHHHHHHHHHHHHHHHHHHHHTT--------------------SSSTTTSTT-HHHHHHHHHHHHHHHT---HHHHHHHHHHHHHHHHHHHHHHHHHHHSS--HHHHHHHHHHHHEE---SS--S-EE-HHHHHHHH--

Organism: NCBI:txid110450

Radius of gyration: 36.47 Å; Cα contacts (8 Å, |Δi|>4): 43; chains: 1; bounding box: 105×59×81 Å